Protein AF-F6GTF9-F1 (afdb_monomer)

Foldseek 3Di:
DPDPCVVVVQLVQLPLPDDDDAAACQVVCVVVVHDDDDDADDPCRCVVVRNNDPDDPVSSVVVSVVSVVVLVVVLVVQCVVQVHDSVLSSVVRRSDDDDPVRCCVSSVDVDDDDPLVVVQVVCVVVVHDNPDDDDDDDPPDPPDDPDD

pLDDT: mean 75.25, std 17.91, range [22.47, 93.31]

Mean predicted aligned error: 12.4 Å

Radius of gyration: 23.96 Å; Cα contacts (8 Å, |Δi|>4): 71; chains: 1; bounding box: 50×62×62 Å

Nearest PDB structures (foldseek):
  3rst-assembly1_A  TM=8.813E-01  e=9.840E-06  Bacillus subtilis
  3rst-assembly1_C  TM=8.584E-01  e=2.194E-05  Bacillus subtilis
  4kwb-assembly1_H  TM=7.985E-01  e=1.042E-05  Bacillus subtilis subsp. subtilis str. 168
  3rst-assembly1_H  TM=8.619E-01  e=3.890E-05  Bacillus subtilis
  4kwb-assembly1_D  TM=8.770E-01  e=5.809E-05  Bacillus subtilis subsp. subtilis str. 168

InterPro domains:
  IPR002142 Peptidase S49 [PF01343] (22-128)
  IPR029045 ClpP/crotonase-like domain superfamily [SSF52096] (54-114)

Solvent-accessible surface area (backbone atoms only — not comparable to full-atom values): 9590 Å² total; per-residue (Å²): 146,85,82,83,62,60,70,66,51,54,59,54,58,41,34,72,87,68,78,88,85,76,62,70,40,35,75,56,27,64,73,71,72,55,83,83,88,80,91,73,78,63,99,68,56,54,67,86,56,38,45,54,44,82,78,52,73,68,58,48,49,52,53,51,52,52,52,52,51,52,50,52,53,51,50,50,52,52,14,59,78,60,76,44,58,58,70,69,40,50,78,63,59,46,44,65,88,67,54,72,68,56,26,39,80,68,64,72,39,95,75,87,75,58,70,72,53,53,50,52,52,49,29,58,77,68,76,42,65,87,84,57,88,83,83,87,83,69,83,81,69,86,84,67,81,83,75,134

Sequence (148 aa):
MWSQGTEQFEVLRRMIDLCIWKFNLGTLNEKIGFNKEIISRGRFAELTAAELRPFRPDEAELFAKSAWNAYKQFRDKTAFSRSMAVDKMEEKAQGRVWTGKDAASRGLVDAIGGLSRAVAIAKQKANIPQDAPVGSYVYPSCNTHCYS

Structure (mmCIF, N/CA/C/O backbone):
data_AF-F6GTF9-F1
#
_entry.id   AF-F6GTF9-F1
#
loop_
_atom_site.group_PDB
_atom_site.id
_atom_site.type_symbol
_atom_site.label_atom_id
_atom_site.label_alt_id
_atom_site.label_comp_id
_atom_site.label_asym_id
_atom_site.label_entity_id
_atom_site.label_seq_id
_atom_site.pdbx_PDB_ins_code
_atom_site.Cartn_x
_atom_site.Cartn_y
_atom_site.Cartn_z
_atom_site.occupancy
_atom_site.B_iso_or_equiv
_atom_site.auth_seq_id
_atom_site.auth_comp_id
_atom_site.auth_asym_id
_atom_site.auth_atom_id
_atom_site.pdbx_PDB_model_num
ATOM 1 N N . MET A 1 1 ? 7.280 -16.210 -32.099 1.00 25.45 1 MET A N 1
ATOM 2 C CA . MET A 1 1 ? 8.454 -15.691 -31.365 1.00 25.45 1 MET A CA 1
ATOM 3 C C . MET A 1 1 ? 8.006 -14.608 -30.379 1.00 25.45 1 MET A C 1
ATOM 5 O O . MET A 1 1 ? 8.345 -13.450 -30.534 1.00 25.45 1 MET A O 1
ATOM 9 N N . TRP A 1 2 ? 7.182 -14.983 -29.396 1.00 22.47 2 TRP A N 1
ATOM 10 C CA . TRP A 1 2 ? 6.685 -14.114 -28.318 1.00 22.47 2 TRP A CA 1
ATOM 11 C C . TRP A 1 2 ? 6.539 -15.008 -27.082 1.00 22.47 2 TRP A C 1
ATOM 13 O O . TRP A 1 2 ? 5.462 -15.527 -26.827 1.00 22.47 2 TRP A O 1
ATOM 23 N N . SER A 1 3 ? 7.643 -15.338 -26.408 1.00 26.30 3 SER A N 1
ATOM 24 C CA . SER A 1 3 ? 7.607 -16.296 -25.284 1.00 26.30 3 SER A CA 1
ATOM 25 C C . SER A 1 3 ? 8.501 -15.919 -24.102 1.00 26.30 3 SER A C 1
ATOM 27 O O . SER A 1 3 ? 8.542 -16.661 -23.133 1.00 26.30 3 SER A O 1
ATOM 29 N N . GLN A 1 4 ? 9.205 -14.782 -24.147 1.00 29.28 4 GLN A N 1
ATOM 30 C CA . GLN A 1 4 ? 10.113 -14.370 -23.062 1.00 29.28 4 GLN A CA 1
ATOM 31 C C . GLN A 1 4 ? 9.614 -13.166 -22.243 1.00 29.28 4 GLN A C 1
ATOM 33 O O . GLN A 1 4 ? 10.312 -12.691 -21.358 1.00 29.28 4 GLN A O 1
ATOM 38 N N . GLY A 1 5 ? 8.401 -12.669 -22.511 1.00 30.17 5 GLY A N 1
ATOM 39 C CA . GLY A 1 5 ? 7.819 -11.541 -21.769 1.00 30.17 5 GLY A CA 1
ATOM 40 C C . GLY A 1 5 ? 6.898 -11.944 -20.615 1.00 30.17 5 GLY A C 1
ATOM 41 O O . GLY A 1 5 ? 6.610 -11.128 -19.749 1.00 30.17 5 GLY A O 1
ATOM 42 N N . THR A 1 6 ? 6.412 -13.183 -20.573 1.00 33.62 6 THR A N 1
ATOM 43 C CA . THR A 1 6 ? 5.328 -13.579 -19.660 1.00 33.62 6 THR A CA 1
ATOM 44 C C . THR A 1 6 ? 5.756 -13.652 -18.197 1.00 33.62 6 THR A C 1
ATOM 46 O O . THR A 1 6 ? 4.971 -13.266 -17.340 1.00 33.62 6 THR A O 1
ATOM 49 N N . GLU A 1 7 ? 7.001 -14.033 -17.902 1.00 32.97 7 GLU A N 1
ATOM 50 C CA . GLU A 1 7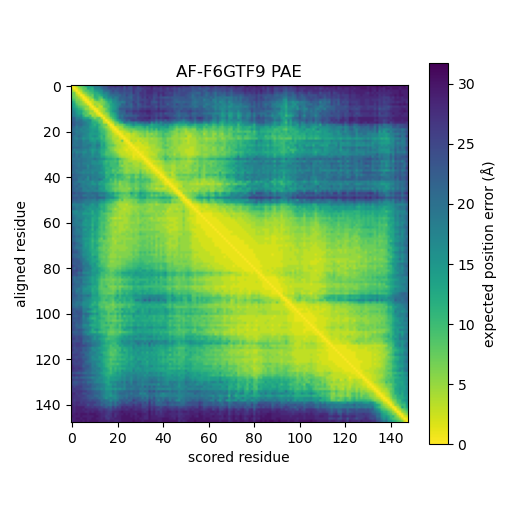 ? 7.483 -14.162 -16.516 1.00 32.97 7 GLU A CA 1
ATOM 51 C C . GLU A 1 7 ? 7.624 -12.802 -15.806 1.00 32.97 7 GLU A C 1
ATOM 53 O O . GLU A 1 7 ? 7.249 -12.666 -14.642 1.00 32.97 7 GLU A O 1
ATOM 58 N N . GLN A 1 8 ? 8.070 -11.752 -16.510 1.00 31.00 8 GLN A N 1
ATOM 59 C CA . GLN A 1 8 ? 8.107 -10.394 -15.943 1.00 31.00 8 GLN A CA 1
ATOM 60 C C . GLN A 1 8 ? 6.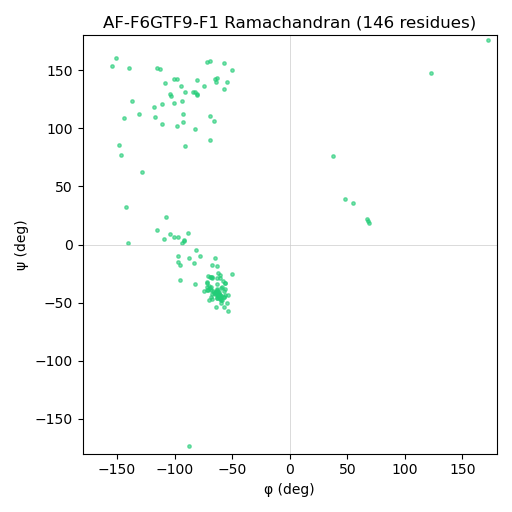701 -9.810 -15.749 1.00 31.00 8 GLN A C 1
ATOM 62 O O . GLN A 1 8 ? 6.439 -9.120 -14.761 1.00 31.00 8 GLN A O 1
ATOM 67 N N . PHE A 1 9 ? 5.775 -10.117 -16.660 1.00 29.69 9 PHE A N 1
ATOM 68 C CA . PHE A 1 9 ? 4.379 -9.690 -16.560 1.00 29.69 9 PHE A CA 1
ATOM 69 C C . PHE A 1 9 ? 3.602 -10.419 -15.449 1.00 29.69 9 PHE A C 1
ATOM 71 O O . PHE A 1 9 ? 2.664 -9.854 -14.886 1.00 29.69 9 PHE A O 1
ATOM 78 N N . GLU A 1 10 ? 3.987 -11.642 -15.084 1.00 31.30 10 GLU A N 1
ATOM 79 C CA . GLU A 1 10 ? 3.329 -12.405 -14.018 1.00 31.30 10 GLU A CA 1
ATOM 80 C C . GLU A 1 10 ? 3.635 -11.846 -12.619 1.00 31.30 10 GLU A C 1
ATOM 82 O O . GLU A 1 10 ? 2.739 -11.759 -11.774 1.00 31.30 10 GLU A O 1
ATOM 87 N N . VAL A 1 11 ? 4.866 -11.363 -12.406 1.00 37.00 11 VAL A N 1
ATOM 88 C CA . VAL A 1 11 ? 5.266 -10.613 -11.200 1.00 37.00 11 VAL A CA 1
ATOM 89 C C . VAL A 1 11 ? 4.500 -9.288 -11.101 1.00 37.00 11 VAL A C 1
ATOM 91 O O . VAL A 1 11 ? 4.003 -8.939 -10.031 1.00 37.00 11 VAL A O 1
ATOM 94 N N . LEU A 1 12 ? 4.322 -8.588 -12.227 1.00 34.66 12 LEU A N 1
ATOM 95 C CA . LEU A 1 12 ? 3.535 -7.349 -12.318 1.00 34.66 12 LEU A CA 1
ATOM 96 C C . LEU A 1 12 ? 2.048 -7.558 -11.986 1.00 34.66 12 LEU A C 1
ATOM 98 O O . LEU A 1 12 ? 1.424 -6.691 -11.377 1.00 34.66 12 LEU A O 1
ATOM 102 N N . ARG A 1 13 ? 1.468 -8.715 -12.327 1.00 35.50 13 ARG A N 1
ATOM 103 C CA . ARG A 1 13 ? 0.038 -8.998 -12.105 1.00 35.50 13 ARG A CA 1
ATOM 104 C C . ARG A 1 13 ? -0.336 -9.149 -10.628 1.00 35.50 13 ARG A C 1
ATOM 106 O O . ARG A 1 13 ? -1.474 -8.869 -10.265 1.00 35.50 13 ARG A O 1
ATOM 113 N N . ARG A 1 14 ? 0.602 -9.575 -9.776 1.00 44.94 14 ARG A N 1
ATOM 114 C CA . ARG A 1 14 ? 0.385 -9.732 -8.323 1.00 44.94 14 ARG A CA 1
ATOM 115 C C . ARG A 1 14 ? 0.516 -8.418 -7.546 1.00 44.94 14 ARG A C 1
ATOM 117 O O . ARG A 1 14 ? 0.271 -8.399 -6.343 1.00 44.94 14 ARG A O 1
ATOM 124 N N . MET A 1 15 ? 0.889 -7.332 -8.220 1.00 46.09 15 MET A N 1
ATOM 125 C CA . MET A 1 15 ? 1.441 -6.134 -7.602 1.00 46.09 15 MET A CA 1
ATOM 126 C C . MET A 1 15 ? 0.711 -4.866 -8.053 1.00 46.09 15 MET A C 1
ATOM 128 O O . MET A 1 15 ? 1.305 -3.978 -8.654 1.00 46.09 15 MET A O 1
ATOM 132 N N . ILE A 1 16 ? -0.583 -4.755 -7.747 1.00 49.19 16 ILE A N 1
ATOM 133 C CA . ILE A 1 16 ? -1.314 -3.488 -7.941 1.00 49.19 16 ILE A CA 1
ATOM 134 C C . ILE A 1 16 ? -0.787 -2.357 -7.025 1.00 49.19 16 ILE A C 1
ATOM 136 O O . ILE A 1 16 ? -1.053 -1.191 -7.291 1.00 49.19 16 ILE A O 1
ATOM 140 N N . ASP A 1 17 ? 0.050 -2.665 -6.026 1.00 49.66 17 ASP A N 1
ATOM 141 C CA . ASP A 1 17 ? 0.514 -1.675 -5.041 1.00 49.66 17 ASP A CA 1
ATOM 142 C C . ASP A 1 17 ? 1.892 -1.040 -5.335 1.00 49.66 17 ASP A C 1
ATOM 144 O O . ASP A 1 17 ? 2.259 -0.060 -4.688 1.00 49.66 17 ASP A O 1
ATOM 148 N N . LEU A 1 18 ? 2.673 -1.535 -6.308 1.00 52.88 18 LEU A N 1
ATOM 149 C CA . LEU A 1 18 ? 3.966 -0.927 -6.665 1.00 52.88 18 LEU A CA 1
ATOM 150 C C . LEU A 1 18 ? 4.284 -1.101 -8.155 1.00 52.88 18 LEU A C 1
ATOM 152 O O . LEU A 1 18 ? 4.999 -2.017 -8.563 1.00 52.88 18 LEU A O 1
ATOM 156 N N . CYS A 1 19 ? 3.775 -0.187 -8.976 1.00 56.12 19 CYS A N 1
ATOM 157 C CA . CYS A 1 19 ? 4.147 -0.089 -10.383 1.00 56.12 19 CYS A CA 1
ATOM 158 C C . CYS A 1 19 ? 5.306 0.900 -10.547 1.00 56.12 19 CYS A C 1
ATOM 160 O O . CYS A 1 19 ? 5.133 2.106 -10.368 1.00 56.12 19 CYS A O 1
ATOM 162 N N . ILE A 1 20 ? 6.487 0.398 -10.917 1.00 61.75 20 ILE A N 1
ATOM 163 C CA . ILE A 1 20 ? 7.593 1.254 -11.356 1.00 61.75 20 ILE A CA 1
ATOM 164 C C . ILE A 1 20 ? 7.358 1.570 -12.830 1.00 61.75 20 ILE A C 1
ATOM 166 O O . ILE A 1 20 ? 7.623 0.753 -13.712 1.00 61.75 20 ILE A O 1
ATOM 170 N N . TRP A 1 21 ? 6.820 2.756 -13.089 1.00 60.53 21 TRP A N 1
ATOM 171 C CA . TRP A 1 21 ? 6.632 3.253 -14.444 1.00 60.53 21 TRP A CA 1
ATOM 172 C C . TRP A 1 21 ? 7.940 3.817 -14.979 1.00 60.53 21 TRP A C 1
ATOM 174 O O . TRP A 1 21 ? 8.583 4.650 -14.343 1.00 60.53 21 TRP A O 1
ATOM 184 N N . LYS A 1 22 ? 8.320 3.369 -16.173 1.00 72.00 22 LYS A N 1
ATOM 185 C CA . LYS A 1 22 ? 9.490 3.866 -16.889 1.00 72.00 22 LYS A CA 1
ATOM 186 C C . LYS A 1 22 ? 9.137 4.053 -18.350 1.00 72.00 22 LYS A C 1
ATOM 188 O O . LYS A 1 22 ? 8.744 3.103 -19.025 1.00 72.00 22 LYS A O 1
ATOM 193 N N . PHE A 1 23 ? 9.339 5.264 -18.845 1.00 73.00 23 PHE A N 1
ATOM 194 C CA . PHE A 1 23 ? 9.198 5.553 -20.262 1.00 73.00 23 PHE A CA 1
ATOM 195 C C . PHE A 1 23 ? 10.455 5.117 -21.015 1.00 73.00 23 PHE A C 1
ATOM 197 O O . PHE A 1 23 ? 11.573 5.246 -20.517 1.00 73.00 23 PHE A O 1
ATOM 204 N N . ASN A 1 24 ? 10.272 4.578 -22.217 1.00 79.25 24 ASN A N 1
ATOM 205 C CA . ASN A 1 24 ? 11.357 4.383 -23.166 1.00 79.25 24 ASN A CA 1
ATOM 206 C C . ASN A 1 24 ? 11.138 5.350 -24.329 1.00 79.25 24 ASN A C 1
ATOM 208 O O . ASN A 1 24 ? 10.254 5.149 -25.158 1.00 79.25 24 ASN A O 1
ATOM 212 N N . LEU A 1 25 ? 11.920 6.421 -24.332 1.00 79.44 25 LEU A N 1
ATOM 213 C CA . LEU A 1 25 ? 11.872 7.520 -25.286 1.00 79.44 25 LEU A CA 1
ATOM 214 C C . LEU A 1 25 ? 12.966 7.404 -26.354 1.00 79.44 25 LEU A C 1
ATOM 216 O O . LEU A 1 25 ? 13.088 8.318 -27.160 1.00 79.44 25 LEU A O 1
ATOM 220 N N . GLY A 1 26 ? 13.741 6.312 -26.407 1.00 80.00 26 GLY A N 1
ATOM 221 C CA . GLY A 1 26 ? 14.822 6.147 -27.391 1.00 80.00 26 GLY A CA 1
ATOM 222 C C . GLY A 1 26 ? 14.335 6.342 -28.831 1.00 80.00 26 GLY A C 1
ATOM 223 O O . GLY A 1 26 ? 14.752 7.274 -29.513 1.00 80.00 26 GLY A O 1
ATOM 224 N N . THR A 1 27 ? 13.335 5.562 -29.249 1.00 81.06 27 THR A N 1
ATOM 225 C CA . THR A 1 27 ? 12.719 5.681 -30.584 1.00 81.06 27 THR A CA 1
ATOM 226 C C . THR A 1 27 ? 12.024 7.029 -30.824 1.00 81.06 27 THR A C 1
ATOM 228 O O . THR A 1 27 ? 11.914 7.473 -31.965 1.00 81.06 27 THR A O 1
ATOM 231 N N . LEU A 1 28 ? 11.522 7.692 -29.775 1.00 83.19 28 LEU A N 1
ATOM 232 C CA . LEU A 1 28 ? 10.927 9.027 -29.911 1.00 83.19 28 LEU A CA 1
ATOM 233 C C . LEU A 1 28 ? 12.014 10.065 -30.207 1.00 83.19 28 LEU A C 1
ATOM 235 O O . LEU A 1 28 ? 11.869 10.853 -31.137 1.00 83.19 28 LEU A O 1
ATOM 239 N N . ASN A 1 29 ? 13.102 10.025 -29.442 1.00 83.38 29 ASN A N 1
ATOM 240 C CA . ASN A 1 29 ? 14.230 10.944 -29.534 1.00 83.38 29 ASN A CA 1
ATOM 241 C C . ASN A 1 29 ? 14.949 10.840 -30.884 1.00 83.38 29 ASN A C 1
ATOM 243 O O . ASN A 1 29 ? 15.253 11.869 -31.487 1.00 83.38 29 ASN A O 1
ATOM 247 N N . GLU A 1 30 ? 15.107 9.622 -31.411 1.00 84.38 30 GLU A N 1
ATOM 248 C CA . GLU A 1 30 ? 15.601 9.377 -32.774 1.00 84.38 30 GLU A CA 1
ATOM 249 C C . GLU A 1 30 ? 14.751 10.094 -33.835 1.00 84.38 30 GLU A C 1
ATOM 251 O O . GLU A 1 30 ? 15.290 10.721 -34.745 1.00 84.38 30 GLU A O 1
ATOM 256 N N . LYS A 1 31 ? 13.417 10.060 -33.706 1.00 85.88 31 LYS A N 1
ATOM 257 C CA . LYS A 1 31 ? 12.496 10.677 -34.677 1.00 85.88 31 LYS A CA 1
ATOM 258 C C . LYS A 1 31 ? 12.485 12.202 -34.636 1.00 85.88 31 LYS A C 1
ATOM 260 O O . LYS A 1 31 ? 12.257 12.823 -35.668 1.00 85.88 31 LYS A O 1
ATOM 265 N N . ILE A 1 32 ? 12.699 12.800 -33.466 1.00 90.00 32 ILE A N 1
ATOM 266 C CA . ILE A 1 32 ? 12.725 14.264 -33.298 1.00 90.00 32 ILE A CA 1
ATOM 267 C C . ILE A 1 32 ? 14.138 14.853 -33.444 1.00 90.00 32 ILE A C 1
ATOM 269 O O . ILE A 1 32 ? 14.317 16.052 -33.249 1.00 90.00 32 ILE A O 1
ATOM 273 N N . GLY A 1 33 ? 15.142 14.027 -33.769 1.00 83.88 33 GLY A N 1
ATOM 274 C CA . GLY A 1 33 ? 16.534 14.458 -33.933 1.00 83.88 33 GLY A CA 1
ATOM 275 C C . GLY A 1 33 ? 17.215 14.877 -32.628 1.00 83.88 33 GLY A C 1
ATOM 276 O O . GLY A 1 33 ? 18.224 15.580 -32.651 1.00 83.88 33 GLY A O 1
ATOM 277 N N . PHE A 1 34 ? 16.669 14.473 -31.482 1.00 83.19 34 PHE A N 1
ATOM 278 C CA . PHE A 1 34 ? 17.194 14.836 -30.175 1.00 83.19 34 PHE A CA 1
ATOM 279 C C . PHE A 1 34 ? 18.166 13.763 -29.686 1.00 83.19 34 PHE A C 1
ATOM 281 O O . PHE A 1 34 ? 17.754 12.680 -29.275 1.00 83.19 34 PHE A O 1
ATOM 288 N N . ASN A 1 35 ? 19.465 14.059 -29.722 1.00 79.00 35 ASN A N 1
ATOM 289 C CA . ASN A 1 35 ? 20.501 13.140 -29.263 1.00 79.00 35 ASN A CA 1
ATOM 290 C C . ASN A 1 35 ? 21.023 13.562 -27.881 1.00 79.00 35 ASN A C 1
ATOM 292 O O . ASN A 1 35 ? 21.396 14.716 -27.672 1.00 79.00 35 ASN A O 1
ATOM 296 N N . LYS A 1 36 ? 21.033 12.624 -26.933 1.00 75.00 36 LYS A N 1
ATOM 297 C CA . LYS A 1 36 ? 21.587 12.800 -25.587 1.00 75.00 36 LYS A CA 1
ATOM 298 C C . LYS A 1 36 ? 22.746 11.825 -25.423 1.00 75.00 36 LYS A C 1
ATOM 300 O O . LYS A 1 36 ? 22.522 10.625 -25.283 1.00 75.00 36 LYS A O 1
ATOM 305 N N . GLU A 1 37 ? 23.966 12.345 -25.385 1.00 76.06 37 GLU A N 1
ATOM 306 C CA . GLU A 1 37 ? 25.137 11.565 -24.989 1.00 76.06 37 GLU A CA 1
ATOM 307 C C . GLU A 1 37 ? 25.264 11.550 -23.466 1.00 76.06 37 GLU A C 1
ATOM 309 O O . GLU A 1 37 ? 25.176 12.586 -22.804 1.00 76.06 37 GLU A O 1
ATOM 314 N N . ILE A 1 38 ? 25.462 10.363 -22.897 1.00 74.38 38 ILE A N 1
ATOM 315 C CA . ILE A 1 38 ? 25.641 10.189 -21.459 1.00 74.38 38 ILE A CA 1
ATOM 316 C C . ILE A 1 38 ? 27.074 9.767 -21.203 1.00 74.38 38 ILE A C 1
ATOM 318 O O . ILE A 1 38 ? 27.518 8.712 -21.648 1.00 74.38 38 ILE A O 1
ATOM 322 N N . ILE A 1 39 ? 27.779 10.577 -20.423 1.00 76.00 39 ILE A N 1
ATOM 323 C CA . ILE A 1 39 ? 29.081 10.217 -19.879 1.00 76.00 39 ILE A CA 1
ATOM 324 C C . ILE A 1 39 ? 28.833 9.731 -18.455 1.00 76.00 39 ILE A C 1
ATOM 326 O O . ILE A 1 39 ? 28.607 10.523 -17.542 1.00 76.00 39 ILE A O 1
ATOM 330 N N . SER A 1 40 ? 28.836 8.415 -18.271 1.00 75.75 40 SER A N 1
ATOM 331 C CA . SER A 1 40 ? 28.616 7.773 -16.978 1.00 75.75 40 SER A CA 1
ATOM 332 C C . SER A 1 40 ? 29.893 7.078 -16.493 1.00 75.75 40 SER A C 1
ATOM 334 O O . SER A 1 40 ? 30.744 6.648 -17.275 1.00 75.75 40 SER A O 1
ATOM 336 N N . ARG A 1 41 ? 30.057 6.972 -15.170 1.00 70.94 41 ARG A N 1
ATOM 337 C CA . ARG A 1 41 ? 31.108 6.161 -14.539 1.00 70.94 41 ARG A CA 1
ATOM 338 C C . ARG A 1 41 ? 30.477 5.295 -13.456 1.00 70.94 41 ARG A C 1
ATOM 340 O O . ARG A 1 41 ? 30.029 5.809 -12.438 1.00 70.94 41 ARG A O 1
ATOM 347 N N . GLY A 1 42 ? 30.459 3.983 -13.679 1.00 76.12 42 GLY A N 1
ATOM 348 C CA . GLY A 1 42 ? 29.930 2.992 -12.738 1.00 76.12 42 GLY A CA 1
ATOM 349 C C . GLY A 1 42 ? 28.815 2.136 -13.338 1.00 76.12 42 GLY A C 1
ATOM 350 O O . GLY A 1 42 ? 28.035 2.599 -14.162 1.00 76.12 42 GLY A O 1
ATOM 351 N N . ARG A 1 43 ? 28.730 0.873 -12.896 1.00 75.12 43 ARG A N 1
ATOM 352 C CA . ARG A 1 43 ? 27.833 -0.155 -13.465 1.00 75.12 43 ARG A CA 1
ATOM 353 C C . ARG A 1 43 ? 26.349 0.244 -13.468 1.00 75.12 43 ARG A C 1
ATOM 355 O O . ARG A 1 43 ? 25.633 -0.128 -14.382 1.00 75.12 43 ARG A O 1
ATOM 362 N N . PHE A 1 44 ? 25.917 1.012 -12.468 1.00 75.62 44 PHE A N 1
ATOM 363 C CA . PHE A 1 44 ? 24.526 1.437 -12.268 1.00 75.62 44 PHE A CA 1
ATOM 364 C C . PHE A 1 44 ? 24.334 2.959 -12.387 1.00 75.62 44 PHE A C 1
ATOM 366 O O . PHE A 1 44 ? 23.292 3.491 -12.011 1.00 75.62 44 PHE A O 1
ATOM 373 N N . ALA A 1 45 ? 25.335 3.684 -12.893 1.00 73.62 45 ALA A N 1
ATOM 374 C CA . ALA A 1 45 ? 25.293 5.145 -12.982 1.00 73.62 45 ALA A CA 1
ATOM 375 C C . ALA A 1 45 ? 24.238 5.659 -13.983 1.00 73.62 45 ALA A C 1
ATOM 377 O O . ALA A 1 45 ? 23.830 6.812 -13.913 1.00 73.62 45 ALA A O 1
ATOM 378 N N . GLU A 1 46 ? 23.767 4.795 -14.883 1.00 73.19 46 GLU A N 1
ATOM 379 C CA . GLU A 1 46 ? 22.751 5.108 -15.893 1.00 73.19 46 GLU A CA 1
ATOM 380 C C . GLU A 1 46 ? 21.330 4.696 -15.493 1.00 73.19 46 GLU A C 1
ATOM 382 O O . GLU A 1 46 ? 20.407 4.832 -16.295 1.00 73.19 46 GLU A O 1
ATOM 387 N N . LEU A 1 47 ? 21.109 4.229 -14.259 1.00 70.75 47 LEU A N 1
ATOM 388 C CA . LEU A 1 47 ? 19.759 3.884 -13.796 1.00 70.75 47 LEU A CA 1
ATOM 389 C C . LEU A 1 47 ? 18.791 5.079 -13.886 1.00 70.75 47 LEU A C 1
ATOM 391 O O . LEU A 1 47 ? 17.606 4.889 -14.148 1.00 70.75 47 LEU A O 1
ATOM 395 N N . THR A 1 48 ? 19.297 6.306 -13.722 1.00 61.66 48 THR A N 1
ATOM 396 C CA . THR A 1 48 ? 18.542 7.566 -13.862 1.00 61.66 48 THR A CA 1
ATOM 397 C C . THR A 1 48 ? 18.429 8.049 -15.311 1.00 61.66 48 THR A C 1
ATOM 399 O O . THR A 1 48 ? 17.566 8.861 -15.623 1.00 61.66 48 THR A O 1
ATOM 402 N N . ALA A 1 49 ? 19.252 7.511 -16.214 1.00 65.19 49 ALA A N 1
ATOM 403 C CA . ALA A 1 49 ? 19.212 7.744 -17.658 1.00 65.19 49 ALA A CA 1
ATOM 404 C C . ALA A 1 49 ? 18.276 6.771 -18.400 1.00 65.19 49 ALA A C 1
ATOM 406 O O . ALA A 1 49 ? 18.250 6.705 -19.633 1.00 65.19 49 ALA A O 1
ATOM 407 N N . ALA A 1 50 ? 17.489 6.014 -17.638 1.00 60.22 50 ALA A N 1
ATOM 408 C CA . ALA A 1 50 ? 16.575 4.996 -18.116 1.00 60.22 50 ALA A CA 1
ATOM 409 C C . ALA A 1 50 ? 15.641 5.473 -19.242 1.00 60.22 50 ALA A C 1
ATOM 411 O O . ALA A 1 50 ? 15.202 4.657 -20.037 1.00 60.22 50 ALA A O 1
ATOM 412 N N . GLU A 1 51 ? 15.328 6.752 -19.378 1.00 67.81 51 GLU A N 1
ATOM 413 C CA . GLU A 1 51 ? 14.402 7.219 -20.416 1.00 67.81 51 GLU A CA 1
ATOM 414 C C . GLU A 1 51 ? 14.893 6.979 -21.851 1.00 67.81 51 GLU A C 1
ATOM 416 O O . GLU A 1 51 ? 14.087 6.975 -22.772 1.00 67.81 51 GLU A O 1
ATOM 421 N N . LEU A 1 52 ? 16.189 6.751 -22.071 1.00 72.25 52 LEU A N 1
ATOM 422 C CA . LEU A 1 52 ? 16.769 6.709 -23.419 1.00 72.25 52 LEU A CA 1
ATOM 423 C C . LEU A 1 52 ? 16.934 5.304 -24.000 1.00 72.25 52 LEU A C 1
ATOM 425 O O . LEU A 1 52 ? 17.145 5.166 -25.201 1.00 72.25 52 LEU A O 1
ATOM 429 N N . ARG A 1 53 ? 16.841 4.259 -23.170 1.00 77.44 53 ARG A N 1
ATOM 430 C CA . ARG A 1 53 ? 17.059 2.869 -23.597 1.00 77.44 53 ARG A CA 1
ATOM 431 C C . ARG A 1 53 ? 16.266 1.856 -22.765 1.00 77.44 53 ARG A C 1
ATOM 433 O O . ARG A 1 53 ? 15.875 2.160 -21.634 1.00 77.44 53 ARG A O 1
ATOM 440 N N . PRO A 1 54 ? 16.043 0.624 -23.258 1.00 75.19 54 PRO A N 1
ATOM 441 C CA . PRO A 1 54 ? 15.566 -0.476 -22.421 1.00 75.19 54 PRO A CA 1
ATOM 442 C C . PRO A 1 54 ? 16.497 -0.742 -21.225 1.00 75.19 54 PRO A C 1
ATOM 444 O O . PRO A 1 54 ? 17.689 -0.417 -21.265 1.00 75.19 54 PRO A O 1
ATOM 447 N N . PHE A 1 55 ? 15.953 -1.342 -20.160 1.00 77.88 55 PHE A N 1
ATOM 448 C CA . PHE A 1 55 ? 16.788 -1.840 -19.065 1.00 77.88 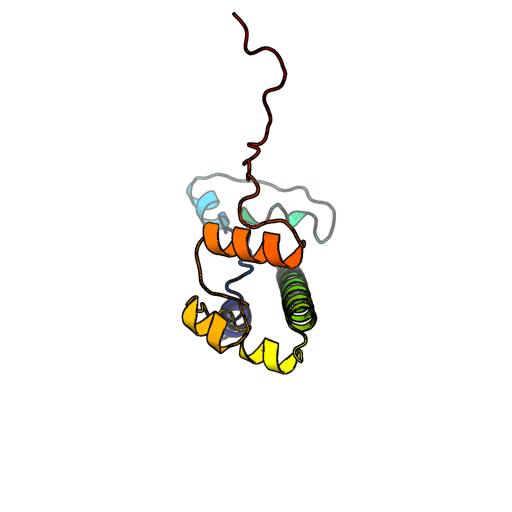55 PHE A CA 1
ATOM 449 C C . PHE A 1 55 ? 17.691 -2.967 -19.554 1.00 77.88 55 PHE A C 1
ATOM 451 O O . PHE A 1 55 ? 17.274 -3.813 -20.349 1.00 77.88 55 PHE A O 1
ATOM 458 N N . ARG A 1 56 ? 18.917 -2.995 -19.038 1.00 82.56 56 ARG A N 1
ATOM 459 C CA . ARG A 1 56 ? 19.779 -4.170 -19.149 1.00 82.56 56 ARG A CA 1
ATOM 460 C C . ARG A 1 56 ? 19.252 -5.293 -18.243 1.00 82.56 56 ARG A C 1
ATOM 462 O O . ARG A 1 56 ? 18.542 -5.004 -17.278 1.00 82.56 56 ARG A O 1
ATOM 469 N N . PRO A 1 57 ? 19.582 -6.566 -18.522 1.00 83.44 57 PRO A N 1
ATOM 470 C CA . PRO A 1 57 ? 19.096 -7.689 -17.718 1.00 83.44 57 PRO A CA 1
ATOM 471 C C . PRO A 1 57 ? 19.436 -7.581 -16.222 1.00 83.44 57 PRO A C 1
ATOM 473 O O . PRO A 1 57 ? 18.593 -7.881 -15.382 1.00 83.44 57 PRO A O 1
ATOM 476 N N . ASP A 1 58 ? 20.630 -7.094 -15.885 1.00 82.88 58 ASP A N 1
ATOM 477 C C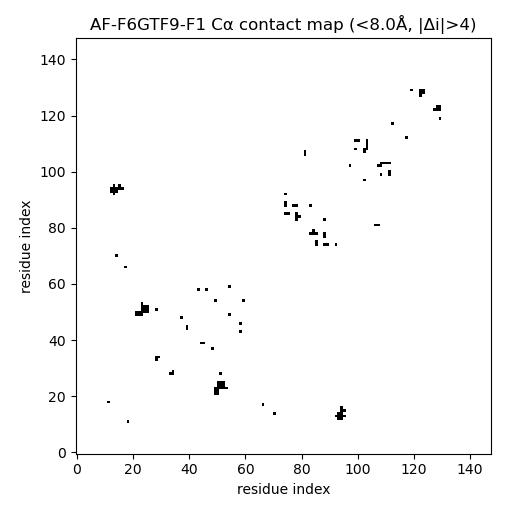A . ASP A 1 58 ? 21.095 -6.894 -14.507 1.00 82.88 58 ASP A CA 1
ATOM 478 C C . ASP A 1 58 ? 20.376 -5.733 -13.799 1.00 82.88 58 ASP A C 1
ATOM 480 O O . ASP A 1 58 ? 20.011 -5.843 -12.627 1.00 82.88 58 ASP A O 1
ATOM 484 N N . GLU A 1 59 ? 20.118 -4.636 -14.515 1.00 80.56 59 GLU A N 1
ATOM 485 C CA . GLU A 1 59 ? 19.295 -3.520 -14.031 1.00 80.56 59 GLU A CA 1
ATOM 486 C C . GLU A 1 59 ? 17.852 -3.985 -13.767 1.00 80.56 59 GLU A C 1
ATOM 488 O O . GLU A 1 59 ? 17.288 -3.701 -12.710 1.00 80.56 59 GLU A O 1
ATOM 493 N N . ALA A 1 60 ? 17.261 -4.744 -14.695 1.00 81.69 60 ALA A N 1
ATOM 494 C CA . ALA A 1 60 ? 15.909 -5.280 -14.554 1.00 81.69 60 ALA A CA 1
ATOM 495 C C . ALA A 1 60 ? 15.791 -6.231 -13.350 1.00 81.69 60 ALA A C 1
ATOM 497 O O . ALA A 1 60 ? 14.832 -6.136 -12.582 1.00 81.69 60 ALA A O 1
ATOM 498 N N . GLU A 1 61 ? 16.779 -7.104 -13.140 1.00 84.50 61 GLU A N 1
ATOM 499 C CA . GLU A 1 61 ? 16.831 -7.993 -11.978 1.00 84.50 61 GLU A CA 1
ATOM 500 C C . GLU A 1 61 ? 16.939 -7.207 -10.662 1.00 84.50 61 GLU A C 1
ATOM 502 O O . GLU A 1 61 ? 16.280 -7.550 -9.676 1.00 84.50 61 GLU A O 1
ATOM 507 N N . LEU A 1 62 ? 17.723 -6.124 -10.636 1.00 84.50 62 LEU A N 1
ATOM 508 C CA . LEU A 1 62 ? 17.838 -5.249 -9.470 1.00 84.50 62 LEU A CA 1
ATOM 509 C C . LEU A 1 62 ? 16.484 -4.625 -9.098 1.00 84.50 62 LEU A C 1
ATOM 511 O O . LEU A 1 62 ? 16.086 -4.671 -7.929 1.00 84.50 62 LEU A O 1
ATOM 515 N N . PHE A 1 63 ? 15.751 -4.088 -10.077 1.00 81.12 63 PHE A N 1
ATOM 516 C CA . PHE A 1 63 ? 14.411 -3.545 -9.840 1.00 81.12 63 PHE A CA 1
ATOM 517 C C . PHE A 1 63 ? 13.425 -4.628 -9.409 1.00 81.12 63 PHE A C 1
ATOM 519 O O . PHE A 1 63 ? 12.690 -4.414 -8.446 1.00 81.12 63 PHE A O 1
ATOM 526 N N . ALA A 1 64 ? 13.446 -5.804 -10.041 1.00 82.56 64 ALA A N 1
ATOM 527 C CA . ALA A 1 64 ? 12.590 -6.925 -9.662 1.00 82.56 64 ALA A CA 1
ATOM 528 C C . ALA A 1 64 ? 12.838 -7.369 -8.209 1.00 82.56 64 ALA A C 1
ATOM 530 O O . ALA A 1 64 ? 11.891 -7.540 -7.440 1.00 82.56 64 ALA A O 1
ATOM 531 N N . LYS A 1 65 ? 14.105 -7.478 -7.789 1.00 86.00 65 LYS A N 1
ATOM 532 C CA . LYS A 1 65 ? 14.479 -7.794 -6.399 1.00 86.00 65 LYS A CA 1
ATOM 533 C C . LYS A 1 65 ? 14.019 -6.724 -5.417 1.00 86.00 65 LYS A C 1
ATOM 535 O O . LYS A 1 65 ? 13.502 -7.059 -4.351 1.00 86.00 65 LYS A O 1
ATOM 540 N N . SER A 1 66 ? 14.198 -5.451 -5.763 1.00 83.88 66 SER A N 1
ATOM 541 C CA . SER A 1 66 ? 13.736 -4.329 -4.938 1.00 83.88 66 SER A C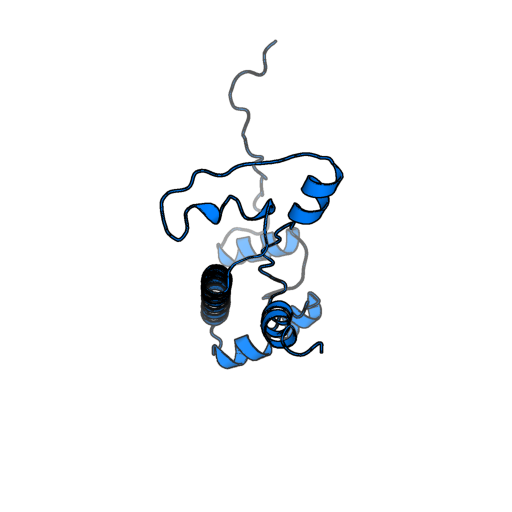A 1
ATOM 542 C C . SER A 1 66 ? 12.221 -4.386 -4.737 1.00 83.88 66 SER A C 1
ATOM 544 O O . SER A 1 66 ? 11.728 -4.354 -3.608 1.00 83.88 66 SER A O 1
ATOM 546 N N . ALA A 1 67 ? 11.489 -4.590 -5.828 1.00 81.25 67 ALA A N 1
ATOM 547 C CA . ALA A 1 67 ? 10.040 -4.660 -5.833 1.00 81.25 67 ALA A CA 1
ATOM 548 C C . ALA A 1 67 ? 9.529 -5.875 -5.027 1.00 81.25 67 ALA A C 1
ATOM 550 O O . ALA A 1 67 ? 8.626 -5.743 -4.200 1.00 81.25 67 ALA A O 1
ATOM 551 N N . TRP A 1 68 ? 10.185 -7.033 -5.156 1.00 84.00 68 TRP A N 1
ATOM 552 C CA . TRP A 1 68 ? 9.900 -8.224 -4.347 1.00 84.00 68 TRP A CA 1
ATOM 553 C C . TRP A 1 68 ? 10.163 -8.015 -2.851 1.00 84.00 68 TRP A C 1
ATOM 555 O O . TRP A 1 68 ? 9.417 -8.495 -1.996 1.00 84.00 68 TRP A O 1
ATOM 565 N N . ASN A 1 69 ? 11.221 -7.283 -2.503 1.00 86.88 69 ASN A N 1
ATOM 566 C CA . ASN A 1 69 ? 11.509 -6.949 -1.112 1.00 86.88 69 ASN A CA 1
ATOM 567 C C . ASN A 1 69 ? 10.472 -5.987 -0.525 1.00 86.88 69 ASN A C 1
ATOM 569 O O . ASN A 1 69 ? 10.080 -6.174 0.627 1.00 86.88 69 ASN A O 1
ATOM 573 N N . ALA A 1 70 ? 10.006 -5.001 -1.294 1.00 83.62 70 ALA A N 1
ATOM 574 C CA . ALA A 1 70 ? 8.918 -4.120 -0.877 1.00 83.62 70 ALA A CA 1
ATOM 575 C C . ALA A 1 70 ? 7.615 -4.906 -0.649 1.00 83.62 70 ALA A C 1
ATOM 577 O O . ALA A 1 70 ? 6.978 -4.742 0.393 1.00 83.62 70 ALA A O 1
ATOM 578 N N . TYR A 1 71 ? 7.277 -5.824 -1.562 1.00 83.69 71 TYR A N 1
ATOM 579 C CA . TYR A 1 71 ? 6.118 -6.710 -1.433 1.00 83.69 71 TYR A CA 1
ATOM 580 C C . TYR A 1 71 ? 6.157 -7.541 -0.144 1.00 83.69 71 TYR A C 1
ATOM 582 O O . TYR A 1 71 ? 5.225 -7.480 0.660 1.00 83.69 71 TYR A O 1
ATOM 590 N N . LYS A 1 72 ? 7.259 -8.265 0.101 1.00 87.25 72 LYS A N 1
ATOM 591 C CA . LYS A 1 72 ? 7.421 -9.077 1.320 1.00 87.25 72 LYS A CA 1
ATOM 592 C C . LYS A 1 72 ? 7.281 -8.233 2.583 1.00 87.25 72 LYS A C 1
ATOM 594 O O . LYS A 1 72 ? 6.556 -8.614 3.493 1.00 87.25 72 LYS A O 1
ATOM 599 N N . GLN A 1 73 ? 7.913 -7.058 2.621 1.00 88.31 73 GLN A N 1
ATOM 600 C CA . GLN A 1 73 ? 7.812 -6.157 3.770 1.00 88.31 73 GLN A CA 1
ATOM 601 C C . GLN A 1 73 ? 6.377 -5.696 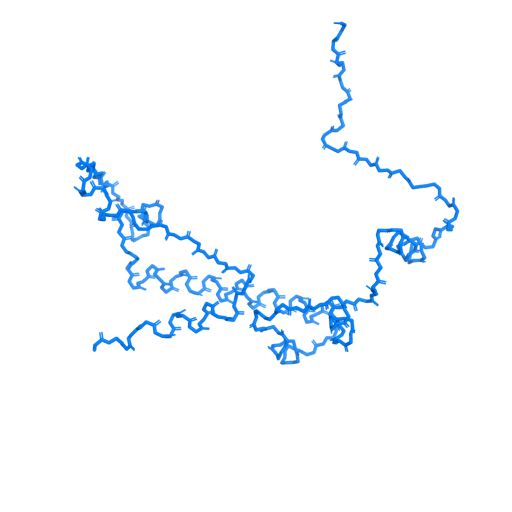4.031 1.00 88.31 73 GLN A C 1
ATOM 603 O O . GLN A 1 73 ? 5.963 -5.643 5.188 1.00 88.31 73 GLN A O 1
ATOM 608 N N . PHE A 1 74 ? 5.628 -5.348 2.983 1.00 85.19 74 PHE A N 1
ATOM 609 C CA . PHE A 1 74 ? 4.230 -4.953 3.122 1.00 85.19 74 PHE A CA 1
ATOM 610 C C . PHE A 1 74 ? 3.388 -6.116 3.651 1.00 85.19 74 PHE A C 1
ATOM 612 O O . PHE A 1 74 ? 2.758 -5.987 4.700 1.00 85.19 74 PHE A O 1
ATOM 619 N N . ARG A 1 75 ? 3.458 -7.274 2.988 1.00 86.94 75 ARG A N 1
ATOM 620 C CA . ARG A 1 75 ? 2.734 -8.489 3.377 1.00 86.94 75 ARG A CA 1
ATOM 621 C C . ARG A 1 75 ? 3.011 -8.883 4.824 1.00 86.94 75 ARG A C 1
ATOM 623 O O . ARG A 1 75 ? 2.065 -9.110 5.573 1.00 86.94 75 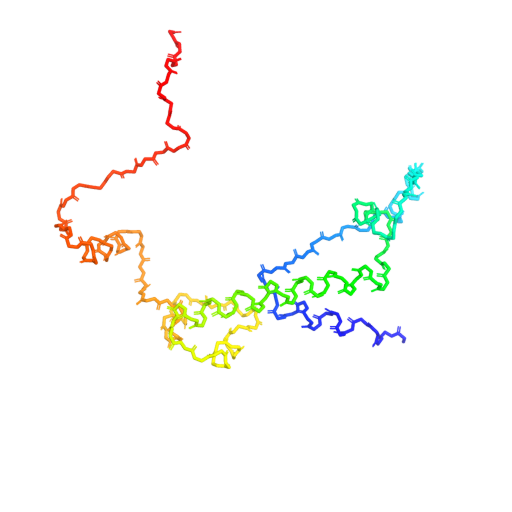ARG A O 1
ATOM 630 N N . ASP A 1 76 ? 4.279 -8.948 5.220 1.00 89.75 76 ASP A N 1
ATOM 631 C CA . ASP A 1 76 ? 4.676 -9.407 6.552 1.00 89.75 76 ASP A CA 1
ATOM 632 C C . ASP A 1 76 ? 4.202 -8.426 7.636 1.00 89.75 76 ASP A C 1
ATOM 634 O O . ASP A 1 76 ? 3.668 -8.847 8.663 1.00 89.75 76 ASP A O 1
ATOM 638 N N . LYS A 1 77 ? 4.295 -7.110 7.384 1.00 89.44 77 LYS A N 1
ATOM 639 C CA . LYS A 1 77 ? 3.750 -6.081 8.287 1.00 89.44 77 LYS A CA 1
ATOM 640 C C . LYS A 1 77 ? 2.232 -6.176 8.413 1.00 89.44 77 LYS A C 1
ATOM 642 O O . LYS A 1 77 ? 1.708 -6.070 9.522 1.00 89.44 77 LYS A O 1
ATOM 647 N N . THR A 1 78 ? 1.515 -6.384 7.310 1.00 87.56 78 THR A N 1
ATOM 648 C CA . THR A 1 78 ? 0.055 -6.530 7.340 1.00 87.56 78 THR A CA 1
ATOM 649 C C . THR A 1 78 ? -0.361 -7.816 8.051 1.00 87.56 78 THR A C 1
ATOM 651 O O . THR A 1 78 ? -1.267 -7.775 8.882 1.00 87.56 78 THR A O 1
ATOM 654 N N . ALA A 1 79 ? 0.324 -8.932 7.793 1.00 89.44 79 ALA A N 1
ATOM 655 C CA . ALA A 1 79 ? 0.087 -10.203 8.471 1.00 89.44 79 ALA A CA 1
ATOM 656 C C . ALA A 1 79 ? 0.290 -10.067 9.989 1.00 89.44 79 ALA A C 1
ATOM 658 O O . ALA A 1 79 ? -0.598 -10.429 10.765 1.00 89.44 79 ALA A O 1
ATOM 659 N N . PHE A 1 80 ? 1.398 -9.443 10.403 1.00 91.94 80 PHE A N 1
ATOM 660 C CA . PHE A 1 80 ? 1.694 -9.151 11.806 1.00 91.94 80 PHE A CA 1
ATOM 661 C C . PHE A 1 80 ? 0.628 -8.255 12.448 1.00 91.94 80 PHE A C 1
ATOM 663 O O . PHE A 1 80 ? 0.072 -8.604 13.488 1.00 91.94 80 PHE A O 1
ATOM 670 N N . SER A 1 81 ? 0.278 -7.136 11.804 1.00 88.62 81 SER A N 1
ATOM 671 C CA . SER A 1 81 ? -0.728 -6.192 12.313 1.00 88.62 81 SER A CA 1
ATOM 672 C C . SER A 1 81 ? -2.110 -6.820 12.486 1.00 88.62 81 SER A C 1
ATOM 674 O O . SER A 1 81 ? -2.902 -6.316 13.280 1.00 88.62 81 SER A O 1
ATOM 676 N N . ARG A 1 82 ? -2.425 -7.872 11.727 1.00 87.44 82 ARG A N 1
ATOM 677 C CA . ARG A 1 82 ? -3.709 -8.583 11.789 1.00 87.44 82 ARG A CA 1
ATOM 678 C C . ARG A 1 82 ? -3.632 -9.911 12.521 1.00 87.44 82 ARG A C 1
ATOM 680 O O . ARG A 1 82 ? -4.595 -10.672 12.470 1.00 87.44 82 ARG A O 1
ATOM 687 N N . SER A 1 83 ? -2.500 -10.185 13.168 1.00 91.38 83 SER A N 1
ATOM 688 C CA . SER A 1 83 ? -2.254 -11.431 13.893 1.00 91.38 83 SER A CA 1
ATOM 689 C C . SER A 1 83 ? -2.620 -12.668 13.060 1.00 91.38 83 SER A C 1
ATOM 691 O O . SER A 1 83 ? -3.197 -13.626 13.571 1.00 91.38 83 SER A O 1
ATOM 693 N N . MET A 1 84 ? -2.319 -12.638 11.757 1.00 89.12 84 MET A N 1
ATOM 694 C CA . MET A 1 84 ? -2.596 -13.733 10.829 1.00 89.12 84 MET A CA 1
ATOM 695 C C . MET A 1 84 ? -1.303 -14.333 10.279 1.00 89.12 84 MET A C 1
ATOM 697 O O . MET A 1 84 ? -0.289 -13.652 10.158 1.00 89.12 84 MET A O 1
ATOM 701 N N . ALA A 1 85 ? -1.349 -15.621 9.930 1.00 92.31 85 ALA A N 1
ATOM 702 C CA . ALA A 1 85 ? -0.226 -16.292 9.287 1.00 92.31 85 ALA A CA 1
ATOM 703 C C . ALA A 1 85 ? 0.070 -15.667 7.915 1.00 92.31 85 ALA A C 1
ATOM 705 O O . ALA A 1 85 ? -0.855 -15.310 7.179 1.00 92.31 85 ALA A O 1
ATOM 706 N N . VAL A 1 86 ? 1.354 -15.587 7.564 1.00 88.69 86 VAL A N 1
ATOM 707 C CA . VAL A 1 86 ? 1.818 -15.018 6.291 1.00 88.69 86 VAL A CA 1
ATOM 708 C C . VAL A 1 86 ? 1.191 -15.739 5.097 1.00 88.69 86 VAL A C 1
ATOM 710 O O . VAL A 1 86 ? 0.722 -15.073 4.181 1.00 88.69 86 VAL A O 1
ATOM 713 N N . ASP A 1 87 ? 1.062 -17.066 5.149 1.00 89.44 87 ASP A N 1
ATOM 714 C CA . ASP A 1 87 ? 0.454 -17.857 4.068 1.00 89.44 87 ASP A CA 1
ATOM 715 C C . ASP A 1 87 ? -1.016 -17.478 3.826 1.00 89.44 87 ASP A C 1
ATOM 717 O O . ASP A 1 87 ? -1.448 -17.288 2.691 1.00 89.44 87 ASP A O 1
ATOM 721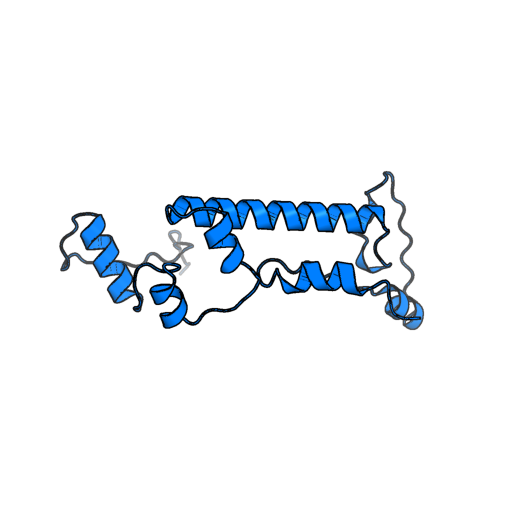 N N . LYS A 1 88 ? -1.780 -17.246 4.903 1.00 87.38 88 LYS A N 1
ATOM 722 C CA . LYS A 1 88 ? -3.170 -16.768 4.807 1.00 87.38 88 LYS A CA 1
ATOM 723 C C . LYS A 1 88 ? -3.267 -15.334 4.290 1.00 87.38 88 LYS A C 1
ATOM 725 O O . LYS A 1 88 ? -4.296 -14.956 3.726 1.00 87.38 88 LYS A O 1
ATOM 730 N N . MET A 1 89 ? -2.243 -14.515 4.527 1.00 86.38 89 MET A N 1
ATOM 731 C CA . MET A 1 89 ? -2.160 -13.172 3.959 1.00 86.38 89 MET A CA 1
ATOM 732 C C . MET A 1 89 ? -1.809 -13.236 2.468 1.00 86.38 89 MET A C 1
ATOM 734 O O . MET A 1 89 ? -2.415 -12.511 1.688 1.00 86.38 89 MET A O 1
ATOM 738 N N . GLU A 1 90 ? -0.910 -14.132 2.058 1.00 85.38 90 GLU A N 1
ATOM 739 C CA . GLU A 1 90 ? -0.500 -14.350 0.661 1.00 85.38 90 GLU A CA 1
ATOM 740 C C . GLU A 1 90 ? -1.680 -14.763 -0.236 1.00 85.38 90 GLU A C 1
ATOM 742 O O . GLU A 1 90 ? -1.804 -14.293 -1.363 1.00 85.38 90 GLU A O 1
ATOM 747 N N . GLU A 1 91 ? -2.615 -15.572 0.268 1.00 85.31 91 GLU A N 1
ATOM 748 C CA . GLU A 1 91 ? -3.851 -15.911 -0.461 1.00 85.31 91 GLU A CA 1
ATOM 749 C C . GLU A 1 91 ? -4.718 -14.680 -0.780 1.00 85.31 91 GLU A C 1
ATOM 751 O O . GLU A 1 91 ? -5.463 -14.660 -1.765 1.00 85.31 91 GLU A O 1
ATOM 756 N N . LYS A 1 92 ? -4.632 -13.640 0.056 1.00 80.81 92 LYS A N 1
ATOM 757 C CA . LYS A 1 92 ? -5.392 -12.387 -0.079 1.00 80.81 92 LYS A CA 1
ATOM 758 C C . LYS A 1 92 ? -4.594 -11.305 -0.812 1.00 80.81 92 LYS A C 1
ATOM 760 O O . LYS A 1 92 ? -5.195 -10.463 -1.484 1.00 80.81 92 LYS A O 1
ATOM 765 N N . ALA A 1 93 ? -3.269 -11.327 -0.680 1.00 73.56 93 ALA A N 1
ATOM 766 C CA . ALA A 1 93 ? -2.309 -10.398 -1.259 1.00 73.56 93 ALA A CA 1
ATOM 767 C C . ALA A 1 93 ? -1.849 -10.908 -2.632 1.00 73.56 93 ALA A C 1
ATOM 769 O O . ALA A 1 93 ? -0.855 -11.603 -2.760 1.00 73.56 93 ALA A O 1
ATOM 770 N N . GLN A 1 94 ? -2.610 -10.598 -3.681 1.00 74.00 94 GLN A N 1
ATOM 771 C CA . GLN A 1 94 ? -2.250 -10.947 -5.068 1.00 74.00 94 GLN A CA 1
ATOM 772 C C . GLN A 1 94 ? -2.639 -9.831 -6.044 1.00 74.00 94 GLN A C 1
ATOM 774 O O . GLN A 1 94 ? -3.074 -10.100 -7.161 1.00 74.00 94 GLN A O 1
ATOM 779 N N . GLY A 1 95 ? -2.589 -8.576 -5.591 1.00 70.62 95 GLY A N 1
ATOM 780 C CA . GLY A 1 95 ? -3.016 -7.426 -6.390 1.00 70.62 95 GLY A CA 1
ATOM 781 C C . GLY A 1 95 ? -4.524 -7.390 -6.650 1.00 70.62 95 GLY A C 1
ATOM 782 O O . GLY A 1 95 ? -4.974 -6.750 -7.592 1.00 70.62 95 GLY A O 1
ATOM 783 N N . ARG A 1 96 ? -5.334 -8.090 -5.846 1.00 75.12 96 ARG A N 1
ATOM 784 C CA . ARG A 1 96 ? -6.796 -8.039 -5.961 1.00 75.12 96 ARG A CA 1
ATOM 785 C C . ARG A 1 96 ? -7.330 -6.817 -5.229 1.00 75.12 96 ARG A C 1
ATOM 787 O O . ARG A 1 96 ? -7.013 -6.602 -4.062 1.00 75.12 96 ARG A O 1
ATOM 794 N N . VAL A 1 97 ? -8.193 -6.067 -5.905 1.00 80.19 97 VAL A N 1
ATOM 795 C CA . VAL A 1 97 ? -8.950 -4.980 -5.284 1.00 80.19 97 VAL A CA 1
ATOM 796 C C . VAL A 1 97 ? -10.148 -5.579 -4.551 1.00 80.19 97 VAL A C 1
ATOM 798 O O . VAL A 1 97 ? -10.915 -6.351 -5.126 1.00 80.19 97 VAL A O 1
ATOM 801 N N . TRP A 1 98 ? -10.309 -5.218 -3.279 1.00 81.25 98 TRP A N 1
ATOM 802 C CA . TRP A 1 98 ? -11.420 -5.658 -2.439 1.00 81.25 98 TRP A CA 1
ATOM 803 C C . TRP A 1 98 ? -12.382 -4.502 -2.185 1.00 81.25 98 TRP A C 1
ATOM 805 O O . TRP A 1 98 ? -11.954 -3.382 -1.904 1.00 81.25 98 TRP A O 1
ATOM 815 N N . THR A 1 99 ? -13.689 -4.769 -2.223 1.00 85.81 99 THR A N 1
ATOM 816 C CA . THR A 1 99 ? -14.664 -3.796 -1.715 1.00 85.81 99 THR A CA 1
ATOM 817 C C . THR A 1 99 ? -14.549 -3.700 -0.193 1.00 85.81 99 THR A C 1
ATOM 819 O O . THR A 1 99 ? -14.108 -4.644 0.461 1.00 85.81 99 THR A O 1
ATOM 822 N N . GLY A 1 100 ? -14.992 -2.593 0.414 1.00 81.25 100 GLY A N 1
ATOM 823 C CA . GLY A 1 100 ? -14.964 -2.455 1.878 1.00 81.25 100 GLY A CA 1
ATOM 824 C C . GLY A 1 100 ? -15.714 -3.578 2.614 1.00 81.25 100 GLY A C 1
ATOM 825 O O . GLY A 1 100 ? -15.284 -4.009 3.683 1.00 81.25 100 GLY A O 1
ATOM 826 N N . LYS A 1 101 ? -16.793 -4.108 2.014 1.00 87.25 101 LYS A N 1
ATOM 827 C CA . LYS A 1 101 ? -17.551 -5.255 2.545 1.00 87.25 101 LYS A CA 1
ATOM 828 C C . LYS A 1 101 ? -16.748 -6.553 2.485 1.00 87.25 101 LYS A C 1
ATOM 830 O O . LYS A 1 101 ? -16.684 -7.269 3.483 1.00 87.25 101 LYS A O 1
ATOM 835 N N . ASP A 1 102 ? -16.096 -6.822 1.358 1.00 86.19 102 ASP A N 1
ATOM 836 C CA . ASP A 1 102 ? -15.248 -8.009 1.196 1.00 86.19 102 ASP A CA 1
ATOM 837 C C . ASP A 1 102 ? -13.997 -7.935 2.068 1.00 86.19 102 ASP A C 1
ATOM 839 O O . ASP A 1 102 ? -13.555 -8.931 2.635 1.00 86.19 102 ASP A O 1
ATOM 843 N N . ALA A 1 103 ? -13.426 -6.743 2.217 1.00 85.62 103 ALA A N 1
ATOM 844 C CA . ALA A 1 103 ? -12.295 -6.528 3.099 1.00 85.62 103 ALA A CA 1
ATOM 845 C C . ALA A 1 103 ? -12.675 -6.841 4.554 1.00 85.62 103 ALA A C 1
ATOM 847 O O . ALA A 1 103 ? -11.902 -7.488 5.259 1.00 85.62 103 ALA A O 1
ATOM 848 N N . ALA A 1 104 ? -13.874 -6.449 4.997 1.00 85.62 104 ALA A N 1
ATOM 849 C CA . ALA A 1 104 ? -14.342 -6.724 6.353 1.00 85.62 104 ALA A CA 1
ATOM 850 C C . ALA A 1 104 ? -14.582 -8.222 6.580 1.00 85.62 104 ALA A C 1
ATOM 852 O O . ALA A 1 104 ? -14.081 -8.780 7.554 1.00 85.62 104 ALA A O 1
ATOM 853 N N . SER A 1 105 ? -15.262 -8.903 5.649 1.00 87.38 105 SER A N 1
ATOM 854 C CA . SER A 1 105 ? -15.507 -10.353 5.751 1.00 87.38 105 SER A CA 1
ATOM 855 C C . SER A 1 105 ? -14.213 -11.176 5.743 1.00 87.38 105 SER A C 1
ATOM 857 O O . SER A 1 105 ? -14.161 -12.276 6.289 1.00 87.38 105 SER A O 1
ATOM 859 N N . ARG A 1 106 ? -13.139 -10.624 5.171 1.00 85.25 106 ARG A N 1
ATOM 860 C CA . ARG A 1 106 ? -11.805 -11.234 5.111 1.00 85.25 106 ARG A CA 1
ATOM 861 C C . ARG A 1 106 ? -10.878 -10.808 6.244 1.00 85.25 106 ARG A C 1
ATOM 863 O O . ARG A 1 106 ? -9.723 -11.239 6.242 1.00 85.25 106 ARG A O 1
ATOM 870 N N . GLY A 1 107 ? -11.329 -9.979 7.184 1.00 83.81 107 GLY A N 1
ATOM 871 C CA . GLY A 1 107 ? -10.496 -9.470 8.279 1.00 83.81 107 GLY A CA 1
ATOM 872 C C . GLY A 1 107 ? -9.374 -8.531 7.818 1.00 83.81 107 GLY A C 1
ATOM 873 O O . GLY A 1 107 ? -8.370 -8.378 8.512 1.00 83.81 107 GLY A O 1
ATOM 874 N N . LEU A 1 108 ? -9.523 -7.921 6.637 1.00 85.88 108 LEU A N 1
ATOM 875 C CA . LEU A 1 108 ? -8.631 -6.894 6.085 1.00 85.88 108 LEU A CA 1
ATOM 876 C C . LEU A 1 108 ? -9.014 -5.477 6.530 1.00 85.88 108 LEU A C 1
ATOM 878 O O . LEU A 1 108 ? -8.199 -4.568 6.416 1.00 85.88 108 LEU A O 1
ATOM 882 N N . VAL A 1 109 ? -10.182 -5.271 7.142 1.00 87.56 109 VAL A N 1
ATOM 883 C CA . VAL A 1 109 ? -10.551 -4.040 7.874 1.00 87.56 109 VAL A CA 1
ATOM 884 C C . VAL A 1 109 ? -11.316 -4.398 9.147 1.00 87.56 109 VAL A C 1
ATOM 886 O O . VAL A 1 109 ? -11.970 -5.436 9.187 1.00 87.56 109 VAL A O 1
ATOM 889 N N . ASP A 1 110 ? -11.232 -3.547 10.169 1.00 85.94 110 ASP A N 1
ATOM 890 C CA . ASP A 1 110 ? -11.884 -3.794 11.465 1.00 85.94 110 ASP A CA 1
ATOM 891 C C . ASP A 1 110 ? -13.368 -3.397 11.464 1.00 85.94 110 ASP A C 1
ATOM 893 O O . ASP A 1 110 ? -14.192 -4.013 12.135 1.00 85.94 110 ASP A O 1
ATOM 897 N N . ALA A 1 111 ? -13.718 -2.342 10.722 1.00 86.62 111 ALA A N 1
ATOM 898 C CA . ALA A 1 111 ? -15.077 -1.822 10.636 1.00 86.62 111 ALA A CA 1
ATOM 899 C C . ALA A 1 111 ? -15.302 -1.083 9.313 1.00 86.62 111 ALA A C 1
ATOM 901 O O . ALA A 1 111 ? -14.373 -0.525 8.729 1.00 86.62 111 ALA A O 1
ATOM 902 N N . ILE A 1 112 ? -16.560 -1.040 8.875 1.00 89.69 112 ILE A N 1
ATOM 903 C CA . ILE A 1 112 ? -16.998 -0.256 7.718 1.00 89.69 112 ILE A CA 1
ATOM 904 C C . ILE A 1 112 ? -17.720 0.990 8.229 1.00 89.69 112 ILE A C 1
ATOM 906 O O . ILE A 1 112 ? -18.625 0.894 9.059 1.00 89.69 112 ILE A O 1
ATOM 910 N N . GLY A 1 113 ? -17.335 2.162 7.732 1.00 89.81 113 GLY A N 1
ATOM 911 C CA . GLY A 1 113 ? -17.975 3.427 8.074 1.00 89.81 113 GLY A CA 1
ATOM 912 C C . GLY A 1 113 ? -17.218 4.629 7.519 1.00 89.81 113 GLY A C 1
ATOM 913 O O . GLY A 1 113 ? -16.150 4.484 6.931 1.00 89.81 113 GLY A O 1
ATOM 914 N N . GLY A 1 114 ? -17.787 5.817 7.711 1.00 90.00 114 GLY A N 1
ATOM 915 C CA . GLY A 1 114 ? -17.127 7.082 7.389 1.00 90.00 114 GLY A CA 1
ATOM 916 C C . GLY A 1 114 ? -16.263 7.614 8.537 1.00 90.00 114 GLY A C 1
ATOM 917 O O . GLY A 1 114 ? -16.129 6.987 9.592 1.00 90.00 114 GLY A O 1
ATOM 918 N N . LEU A 1 115 ? -15.740 8.828 8.353 1.00 88.50 115 LEU A N 1
ATOM 919 C CA . LEU A 1 115 ? -14.871 9.504 9.320 1.00 88.50 115 LEU A CA 1
ATOM 920 C C . LEU A 1 115 ? -15.491 9.594 10.724 1.00 88.50 115 LEU A C 1
ATOM 922 O O . LEU A 1 115 ? -14.824 9.279 11.704 1.00 88.50 115 LEU A O 1
ATOM 926 N N . SER A 1 116 ? -16.780 9.929 10.835 1.00 89.38 116 SER A N 1
ATOM 927 C CA . SER A 1 116 ? -17.467 10.036 12.131 1.00 89.38 116 SER A CA 1
ATOM 928 C C . SER A 1 116 ? -17.437 8.726 12.924 1.00 89.38 116 SER A C 1
ATOM 930 O O . SER A 1 116 ? -17.264 8.736 14.142 1.00 89.38 116 SER A O 1
ATOM 932 N N . ARG A 1 117 ? -17.542 7.576 12.240 1.00 90.50 117 ARG A N 1
ATOM 933 C CA . ARG A 1 117 ? -17.450 6.260 12.886 1.00 90.50 117 ARG A CA 1
ATOM 934 C C . ARG A 1 117 ? -16.018 5.951 13.314 1.00 90.50 117 ARG A C 1
ATOM 936 O O . ARG A 1 117 ? -15.829 5.420 14.406 1.00 90.50 117 ARG A O 1
ATOM 943 N N . ALA A 1 118 ? -15.030 6.308 12.496 1.00 90.50 118 ALA A N 1
ATOM 944 C CA . ALA A 1 118 ? -13.621 6.162 12.848 1.00 90.50 118 ALA A CA 1
ATOM 945 C C . ALA A 1 118 ? -13.262 6.988 14.096 1.00 90.50 118 ALA A C 1
ATOM 947 O O . ALA A 1 118 ? -12.636 6.462 15.014 1.00 90.50 118 ALA A O 1
ATOM 948 N N . VAL A 1 119 ? -13.741 8.235 14.181 1.00 91.00 119 VAL A N 1
ATOM 949 C CA . VAL A 1 119 ? -13.560 9.111 15.351 1.00 91.00 119 VAL A CA 1
ATOM 950 C C . VAL A 1 119 ? -14.218 8.520 16.598 1.00 91.00 119 VAL A C 1
ATOM 952 O O . VAL A 1 119 ? -13.588 8.479 17.651 1.00 91.00 119 VAL A O 1
ATOM 955 N N . ALA A 1 120 ? -15.448 8.012 16.491 1.00 91.25 120 ALA A N 1
ATOM 956 C CA . ALA A 1 120 ? -16.137 7.386 17.622 1.00 91.25 120 ALA A CA 1
ATOM 957 C C . ALA A 1 120 ? -15.374 6.161 18.166 1.00 91.25 120 ALA A C 1
ATOM 959 O O . ALA A 1 120 ? -15.206 6.023 19.380 1.00 91.25 120 ALA A O 1
ATOM 960 N N . ILE A 1 121 ? -14.859 5.304 17.272 1.00 91.50 121 ILE A N 1
ATOM 961 C CA . ILE A 1 121 ? -14.035 4.138 17.637 1.00 91.50 121 ILE A CA 1
ATOM 962 C C . ILE A 1 121 ? -12.708 4.584 18.265 1.00 91.50 121 ILE A C 1
ATOM 964 O O . ILE A 1 121 ? -12.280 4.003 19.259 1.00 91.50 121 ILE A O 1
ATOM 968 N N . ALA A 1 122 ? -12.060 5.618 17.724 1.00 91.50 122 ALA A N 1
ATOM 969 C CA . ALA A 1 122 ? -10.817 6.152 18.277 1.00 91.50 122 ALA A CA 1
ATOM 970 C C . ALA A 1 122 ? -11.021 6.714 19.692 1.00 91.50 122 ALA A C 1
ATOM 972 O O . ALA A 1 122 ? -10.266 6.361 20.595 1.00 91.50 122 ALA A O 1
ATOM 973 N N . LYS A 1 123 ? -12.084 7.501 19.911 1.00 92.25 123 LYS A N 1
ATOM 974 C CA . LYS A 1 123 ? -12.472 7.994 21.242 1.00 92.25 123 LYS A CA 1
ATOM 975 C C . LYS A 1 123 ? -12.709 6.851 22.219 1.00 92.25 123 LYS A C 1
ATOM 977 O O . LYS A 1 123 ? -12.190 6.881 23.328 1.00 92.25 123 LYS A O 1
ATOM 982 N N . GLN A 1 124 ? -13.428 5.816 21.783 1.00 93.12 124 GLN A N 1
ATOM 983 C CA . GLN A 1 124 ? -13.684 4.633 22.600 1.00 93.12 124 GLN A CA 1
ATOM 984 C C . GLN A 1 124 ? -12.380 3.921 22.988 1.00 93.12 124 GLN A C 1
ATOM 986 O O . GLN A 1 124 ? -12.193 3.594 24.153 1.00 93.12 124 GLN A O 1
ATOM 991 N N . LYS A 1 125 ? -11.459 3.712 22.039 1.00 91.75 125 LYS A N 1
ATOM 992 C CA . LYS A 1 125 ? -10.157 3.076 22.306 1.00 91.75 125 LYS A CA 1
ATOM 993 C C . LYS A 1 125 ? -9.236 3.931 23.185 1.00 91.75 125 LYS A C 1
ATOM 995 O O . LYS A 1 125 ? -8.404 3.376 23.893 1.00 91.75 125 LYS A O 1
ATOM 1000 N N . ALA A 1 126 ? -9.380 5.253 23.137 1.00 93.31 126 ALA A N 1
ATOM 1001 C CA . ALA A 1 126 ? -8.604 6.207 23.926 1.00 93.31 126 ALA A CA 1
ATOM 1002 C C . ALA A 1 126 ? -9.260 6.581 25.272 1.00 93.31 126 ALA A C 1
ATOM 1004 O O . ALA A 1 126 ? -8.725 7.431 25.978 1.00 93.31 126 ALA A O 1
ATOM 1005 N N . ASN A 1 127 ? -10.403 5.978 25.629 1.00 93.06 127 ASN A N 1
ATOM 1006 C CA . ASN A 1 127 ? -11.201 6.331 26.812 1.00 93.06 127 ASN A CA 1
ATOM 1007 C C . ASN A 1 127 ? -11.605 7.820 26.878 1.00 93.06 127 ASN A C 1
ATOM 1009 O O . ASN A 1 127 ? -11.682 8.409 27.954 1.00 93.06 127 ASN A O 1
ATOM 1013 N N . ILE A 1 128 ? -11.879 8.436 25.726 1.00 92.50 128 ILE A N 1
ATOM 1014 C CA . ILE A 1 128 ? -12.355 9.820 25.617 1.00 92.50 128 ILE A CA 1
ATOM 1015 C C . ILE A 1 128 ? -13.894 9.819 25.534 1.00 92.50 128 ILE A C 1
ATOM 1017 O O . ILE A 1 128 ? -14.455 9.016 24.776 1.00 92.50 128 ILE A O 1
ATOM 1021 N N . PRO A 1 129 ? -14.594 10.721 26.251 1.00 92.12 129 PRO A N 1
ATOM 1022 C CA . PRO A 1 129 ? -16.042 10.878 26.136 1.00 92.12 129 PRO A CA 1
ATOM 1023 C C . PRO A 1 129 ? -16.503 11.117 24.691 1.00 92.12 129 PRO A C 1
ATOM 1025 O O . PRO A 1 129 ? -15.861 11.824 23.909 1.00 92.12 129 PRO A O 1
ATOM 1028 N N . GLN A 1 130 ? -17.624 10.507 24.302 1.00 89.06 130 GLN A N 1
ATOM 1029 C CA . GLN A 1 130 ? -18.104 10.562 22.914 1.00 89.06 130 GLN A CA 1
ATOM 1030 C C . GLN A 1 130 ? -18.555 11.967 22.498 1.00 89.06 130 GLN A C 1
ATOM 1032 O O . GLN A 1 130 ? -18.399 12.342 21.335 1.00 89.06 130 GLN A O 1
ATOM 1037 N N . ASP A 1 131 ? -19.023 12.761 23.449 1.00 88.81 131 ASP A N 1
ATOM 1038 C CA . ASP A 1 131 ? -19.424 14.162 23.324 1.00 88.81 131 ASP A CA 1
ATOM 1039 C C . ASP A 1 131 ? -18.244 15.146 23.295 1.00 88.81 131 ASP A C 1
ATOM 1041 O O . ASP A 1 131 ? -18.435 16.309 22.945 1.00 88.81 131 ASP A O 1
ATOM 1045 N N . ALA A 1 132 ? -17.015 14.697 23.584 1.00 87.56 132 ALA A N 1
ATOM 1046 C CA . ALA A 1 132 ? -15.844 15.571 23.569 1.00 87.56 132 ALA A CA 1
ATOM 1047 C C . ALA A 1 132 ? -15.660 16.251 22.191 1.00 87.56 132 ALA A C 1
ATOM 1049 O O . ALA A 1 132 ? -15.728 15.572 21.157 1.00 87.56 132 ALA A O 1
ATOM 1050 N N . PRO A 1 133 ? -15.396 17.566 22.130 1.00 84.31 133 PRO A N 1
ATOM 1051 C CA . PRO A 1 133 ? -15.212 18.265 20.862 1.00 84.31 133 PRO A CA 1
ATOM 1052 C C . PRO A 1 133 ? -13.977 17.737 20.117 1.00 84.31 133 PRO A C 1
ATOM 1054 O O . PRO A 1 133 ? -12.940 17.458 20.717 1.00 84.31 133 PRO A O 1
ATOM 1057 N N . VAL A 1 134 ? -14.084 17.594 18.794 1.00 86.25 134 VAL A N 1
ATOM 1058 C CA . VAL A 1 134 ? -12.981 17.175 17.913 1.00 86.25 134 VAL A CA 1
ATOM 1059 C C . VAL A 1 134 ? -12.699 18.306 16.937 1.00 86.25 134 VAL A C 1
ATOM 1061 O O . VAL A 1 134 ? -13.572 18.674 16.155 1.00 86.25 134 VAL A O 1
ATOM 1064 N N . GLY A 1 135 ? -11.488 18.860 16.991 1.00 82.75 135 GLY A N 1
ATOM 1065 C CA . GLY A 1 135 ? -11.014 19.868 16.045 1.00 82.75 135 GLY A CA 1
ATOM 1066 C C . GLY A 1 135 ? -10.155 19.242 14.949 1.00 82.75 135 GLY A C 1
ATOM 1067 O O . GLY A 1 135 ? -9.373 18.330 15.210 1.00 82.75 135 GLY A O 1
ATOM 1068 N N . SER A 1 136 ? -10.278 19.737 13.720 1.00 78.75 136 SER A N 1
ATOM 1069 C CA . SER A 1 136 ? -9.324 19.456 12.646 1.00 78.75 136 SER A CA 1
ATOM 1070 C C . SER A 1 136 ? -8.233 20.523 12.637 1.00 78.75 136 SER A C 1
ATOM 1072 O O . SER A 1 136 ? -8.547 21.712 12.630 1.00 78.75 136 SER A O 1
ATOM 1074 N N . TYR A 1 137 ? -6.967 20.114 12.583 1.00 81.06 137 TYR A N 1
ATOM 1075 C CA . TYR A 1 137 ? -5.850 21.030 12.368 1.00 81.06 137 TYR A CA 1
ATOM 1076 C C . TYR A 1 137 ? -5.418 20.960 10.901 1.00 81.06 137 TYR A C 1
ATOM 1078 O O . TYR A 1 137 ? -5.092 19.882 10.404 1.00 81.06 137 TYR A O 1
ATOM 1086 N N . VAL A 1 138 ? -5.447 22.090 10.197 1.00 78.19 138 VAL A N 1
ATOM 1087 C CA . VAL A 1 138 ? -5.009 22.175 8.797 1.00 78.19 138 VAL A CA 1
ATOM 1088 C C . VAL A 1 138 ? -3.544 22.610 8.778 1.00 78.19 138 VAL A C 1
ATOM 1090 O O . VAL A 1 138 ? -3.204 23.647 9.343 1.00 78.19 138 VAL A O 1
ATOM 1093 N N . TYR A 1 139 ? -2.681 21.808 8.148 1.00 72.81 139 TYR A N 1
ATOM 1094 C CA . TYR A 1 139 ? -1.262 22.123 7.951 1.00 72.81 139 TYR A CA 1
ATOM 1095 C C . TYR A 1 139 ? -1.000 22.639 6.521 1.00 72.81 139 TYR A C 1
ATOM 1097 O O . TYR A 1 139 ? -1.572 22.082 5.582 1.00 72.81 139 TYR A O 1
ATOM 1105 N N . PRO A 1 140 ? -0.102 23.631 6.334 1.00 73.94 140 PRO A N 1
ATOM 1106 C CA . PRO A 1 140 ? 0.644 24.348 7.371 1.00 73.94 140 PRO A CA 1
ATOM 1107 C C . PRO A 1 140 ? -0.248 25.340 8.126 1.00 73.94 140 PRO A C 1
ATOM 1109 O O . PRO A 1 140 ? -1.032 26.066 7.518 1.00 73.94 140 PRO A O 1
ATOM 1112 N N . SER A 1 141 ? -0.125 25.387 9.455 1.00 60.19 141 SER A N 1
ATOM 1113 C CA . SER A 1 141 ? -0.797 26.418 10.235 1.00 60.19 141 SER A CA 1
ATOM 1114 C C . SER A 1 141 ? -0.137 27.753 9.941 1.00 60.19 141 SER A C 1
ATOM 1116 O O . SER A 1 141 ? 1.022 27.991 10.282 1.00 60.19 141 SER A O 1
ATOM 1118 N N . CYS A 1 142 ? -0.860 28.626 9.248 1.00 59.72 142 CYS A N 1
ATOM 1119 C CA . CYS A 1 142 ? -0.411 29.989 9.044 1.00 59.72 142 CYS A CA 1
ATOM 1120 C C . CYS A 1 142 ? -0.463 30.716 10.397 1.00 59.72 142 CYS A C 1
ATOM 1122 O O . CYS A 1 142 ? -1.493 31.260 10.781 1.00 59.72 142 CYS A O 1
ATOM 1124 N N . ASN A 1 143 ? 0.642 30.662 11.142 1.00 6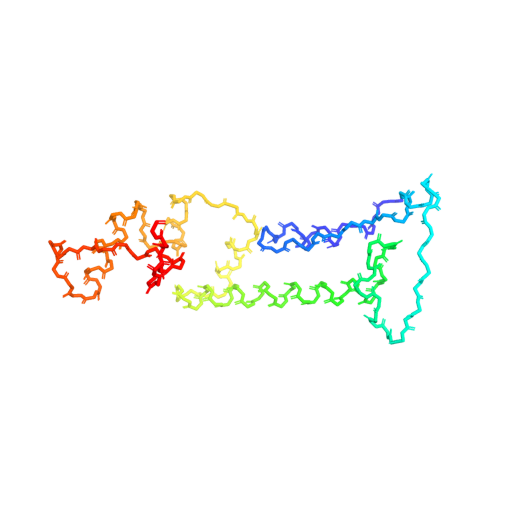3.47 143 ASN A N 1
ATOM 1125 C CA . ASN A 1 143 ? 0.808 31.299 12.450 1.00 63.47 143 ASN A CA 1
ATOM 1126 C C . ASN A 1 143 ? 1.734 32.526 12.397 1.00 63.47 143 ASN A C 1
ATOM 1128 O O . ASN A 1 143 ? 2.290 32.939 13.411 1.00 63.47 143 ASN A O 1
ATOM 1132 N N . THR A 1 144 ? 1.878 33.147 11.228 1.00 57.84 144 THR A N 1
ATOM 1133 C CA . THR A 1 144 ? 2.621 34.401 11.066 1.00 57.84 144 THR A CA 1
ATOM 1134 C C . THR A 1 144 ? 1.940 35.269 10.022 1.00 57.84 144 THR A C 1
ATOM 1136 O O . THR A 1 144 ? 1.996 34.950 8.842 1.00 57.84 144 THR A O 1
ATOM 1139 N N . HIS A 1 145 ? 1.317 36.356 10.489 1.00 56.72 145 HIS A N 1
ATOM 1140 C CA . HIS A 1 145 ? 1.139 37.619 9.765 1.00 56.72 145 HIS A CA 1
ATOM 1141 C C . HIS A 1 145 ? 0.873 37.459 8.256 1.00 56.72 145 HIS A C 1
ATOM 1143 O O . HIS A 1 145 ? 1.738 37.731 7.423 1.00 56.72 145 HIS A O 1
ATOM 1149 N N . CYS A 1 146 ? -0.351 37.068 7.897 1.00 48.16 146 CYS A N 1
ATOM 1150 C CA . CYS A 1 146 ? -0.890 37.474 6.604 1.00 48.16 146 CYS A CA 1
ATOM 1151 C C . CYS A 1 146 ? -1.053 38.997 6.671 1.00 48.16 146 CYS A C 1
ATOM 1153 O O . CYS A 1 146 ? -1.877 39.488 7.438 1.00 48.16 146 CYS A O 1
ATOM 1155 N N . TYR A 1 147 ? -0.166 39.710 5.980 1.00 44.94 147 TYR A N 1
ATOM 1156 C CA . TYR A 1 147 ? -0.067 41.166 5.963 1.00 44.94 147 TYR A CA 1
ATOM 1157 C C . TYR A 1 147 ? -1.410 41.870 5.689 1.00 44.94 147 TYR A C 1
ATOM 1159 O O . TYR A 1 147 ? -2.276 41.336 4.997 1.00 44.94 147 TYR A O 1
ATOM 1167 N N . SER A 1 148 ? -1.486 43.071 6.274 1.00 41.81 148 SER A N 1
ATOM 1168 C CA . SER A 1 148 ? -2.420 44.194 6.081 1.00 41.81 148 SER A CA 1
ATOM 1169 C C . SER A 1 148 ? -3.047 44.345 4.700 1.00 41.81 148 SER A C 1
ATOM 1171 O O . SER A 1 148 ? -2.270 44.258 3.721 1.00 41.81 148 SER A O 1
#

Organism: Vitis vinifera (NCBI:txid29760)

Secondary structure (DSSP, 8-state):
---SSHHHHHHHHT-TT--------HHHHHHTT--------STTTTGGGGGGSPPPHHHHHHHHHHHHHHHHHHHHHHHHHTT--HHHHHTT-SS----HHHHHHTTS-S----HHHHHHHHHHHTT--TTS--PPPPSS---S----